Protein AF-A0A318CZV7-F1 (afdb_monomer)

Mean predicted aligned error: 9.36 Å

Foldseek 3Di:
DPPPDPVVQLVVLQVQLVVCVVVVVQVSSLVSLVVQCPPLVCVLVSLLSCCVGVPPVVVSLVSCPDPSNCVVPVPSSVVVVVVVVVVVVVVVVVVVVVVVVVVVVVVVVVVVVVVVVVVVVVVVVVVVVVVVVVVVVVVVVVVVVVVD

Solvent-accessible surface area (backbone atoms only — not comparable to full-atom values): 8038 Å² total; per-residue (Å²): 140,88,88,72,61,68,73,58,52,54,54,53,30,51,55,50,16,55,52,25,49,75,70,67,38,51,74,62,14,49,64,34,32,59,68,31,54,78,36,86,95,36,19,45,62,29,23,57,58,40,47,76,71,68,79,58,41,69,64,21,51,56,51,33,70,30,74,65,22,44,67,78,38,47,66,62,38,49,50,49,54,54,49,53,55,49,50,54,53,49,54,57,47,52,53,52,49,55,52,49,54,52,53,50,54,53,50,54,51,51,52,52,52,52,51,52,52,50,57,50,50,54,52,52,54,53,50,52,53,51,53,49,52,53,52,51,50,53,51,50,54,55,53,56,65,71,78,110

Sequence (148 aa):
MIFGCSTVFHNVEWEKAILHLRDGRVDKAVSNLKPLLKDPGYSCKAAFYLFAFDGAKDEYIRIMRSKACKYEMPGEAKLLEEFLSTEEKLLSTEEKLLQLKSEYNKQQSSVNNLREETQNLDKELSRLRFELQKTEEIRRETEEWRIQ

Structure (mmCIF, N/CA/C/O backbone):
data_AF-A0A318CZV7-F1
#
_entry.id   AF-A0A318CZV7-F1
#
loop_
_atom_site.group_PDB
_atom_site.id
_atom_site.type_symbol
_atom_site.label_atom_id
_atom_site.label_alt_id
_atom_site.label_comp_id
_atom_site.label_asym_id
_atom_site.label_entity_id
_atom_site.label_seq_id
_atom_site.pdbx_PDB_ins_code
_atom_site.Cartn_x
_atom_site.Cartn_y
_atom_site.Cartn_z
_atom_site.occupancy
_atom_site.B_iso_or_equiv
_atom_site.auth_seq_id
_atom_site.auth_comp_id
_atom_site.auth_asym_id
_atom_site.auth_atom_id
_atom_site.pdbx_PDB_model_num
ATOM 1 N N . MET A 1 1 ? 35.727 -7.836 -46.158 1.00 37.66 1 MET A N 1
ATOM 2 C CA . MET A 1 1 ? 35.190 -6.682 -45.406 1.00 37.66 1 MET A CA 1
ATOM 3 C C . MET A 1 1 ? 33.702 -6.565 -45.703 1.00 37.66 1 MET A C 1
ATOM 5 O O . MET A 1 1 ? 33.354 -6.150 -46.796 1.00 37.66 1 MET A O 1
ATOM 9 N N . ILE A 1 2 ? 32.832 -6.971 -44.774 1.00 39.16 2 ILE A N 1
ATOM 10 C CA . ILE A 1 2 ? 31.386 -6.695 -44.823 1.00 39.16 2 ILE A CA 1
ATOM 11 C C . ILE A 1 2 ? 31.049 -6.049 -43.476 1.00 39.16 2 ILE A C 1
ATOM 13 O O . ILE A 1 2 ? 30.672 -6.729 -42.534 1.00 39.16 2 ILE A O 1
ATOM 17 N N . PHE A 1 3 ? 31.296 -4.745 -43.356 1.00 37.38 3 PHE A N 1
ATOM 18 C CA . PHE A 1 3 ? 31.048 -3.969 -42.129 1.00 37.38 3 PHE A CA 1
ATOM 19 C C . PHE A 1 3 ? 29.887 -2.969 -42.289 1.00 37.38 3 PHE A C 1
ATOM 21 O O . PHE A 1 3 ? 29.758 -2.040 -41.504 1.00 37.38 3 PHE A O 1
ATOM 28 N N . GLY A 1 4 ? 29.031 -3.150 -43.303 1.00 41.69 4 GLY A N 1
ATOM 29 C CA . GLY A 1 4 ? 27.979 -2.182 -43.648 1.00 41.69 4 GLY A CA 1
ATOM 30 C C . GLY A 1 4 ? 26.533 -2.636 -43.435 1.00 41.69 4 GLY A C 1
ATOM 31 O O . GLY A 1 4 ? 25.632 -1.849 -43.687 1.00 41.69 4 GLY A O 1
ATOM 32 N N . CYS A 1 5 ? 26.277 -3.883 -43.022 1.00 48.84 5 CYS A N 1
ATOM 33 C CA . CYS A 1 5 ? 24.903 -4.405 -42.961 1.00 48.84 5 CYS A CA 1
ATOM 34 C C . CYS A 1 5 ? 24.241 -4.194 -41.590 1.00 48.84 5 CYS A C 1
ATOM 36 O O . CYS A 1 5 ? 23.102 -3.746 -41.530 1.00 48.84 5 CYS A O 1
ATOM 38 N N . SER A 1 6 ? 24.948 -4.448 -40.483 1.00 53.69 6 SER A N 1
ATOM 39 C CA . SER A 1 6 ? 24.326 -4.441 -39.150 1.00 53.69 6 SER A CA 1
ATOM 40 C C . SER A 1 6 ? 23.775 -3.077 -38.733 1.00 53.69 6 SER A C 1
ATOM 42 O O . SER A 1 6 ? 22.662 -3.010 -38.235 1.00 53.69 6 SER A O 1
ATOM 44 N N . THR A 1 7 ? 24.485 -1.974 -38.960 1.00 54.72 7 THR A N 1
ATOM 45 C CA . THR A 1 7 ? 24.025 -0.641 -38.519 1.00 54.72 7 THR A CA 1
ATOM 46 C C . THR A 1 7 ? 22.740 -0.183 -39.218 1.00 54.72 7 THR A C 1
ATOM 48 O O . THR A 1 7 ? 21.929 0.516 -38.615 1.00 54.72 7 THR A O 1
ATOM 51 N N . VAL A 1 8 ? 22.515 -0.617 -40.464 1.00 60.84 8 VAL A N 1
ATOM 52 C CA . VAL A 1 8 ? 21.297 -0.303 -41.228 1.00 60.84 8 VAL A CA 1
ATOM 53 C C . VAL A 1 8 ? 20.092 -1.080 -40.688 1.00 60.84 8 VAL A C 1
ATOM 55 O O . VAL A 1 8 ? 19.013 -0.508 -40.555 1.00 60.84 8 VAL A O 1
ATOM 58 N N . PHE A 1 9 ? 20.267 -2.355 -40.320 1.00 61.69 9 PHE A N 1
ATOM 59 C CA . PHE A 1 9 ? 19.180 -3.179 -39.774 1.00 61.69 9 PHE A CA 1
ATOM 60 C C . PHE A 1 9 ? 18.683 -2.687 -38.406 1.00 61.69 9 PHE A C 1
ATOM 62 O O . PHE A 1 9 ? 17.473 -2.575 -38.214 1.00 61.69 9 PHE A O 1
ATOM 69 N N . HIS A 1 10 ? 19.582 -2.317 -37.489 1.00 66.38 10 HIS A N 1
ATOM 70 C CA . HIS A 1 10 ? 19.191 -1.878 -36.141 1.00 66.38 10 HIS A CA 1
ATOM 71 C C . HIS A 1 10 ? 18.487 -0.504 -36.140 1.00 66.38 10 HIS A C 1
ATOM 73 O O . HIS A 1 10 ? 17.579 -0.278 -35.342 1.00 66.38 10 HIS A O 1
ATOM 79 N N . ASN A 1 11 ? 18.801 0.397 -37.085 1.00 74.38 11 ASN A N 1
ATOM 80 C CA . ASN A 1 11 ? 18.025 1.636 -37.247 1.00 74.38 11 ASN A CA 1
ATOM 81 C C . ASN A 1 11 ? 16.568 1.349 -37.672 1.00 74.38 11 ASN A C 1
ATOM 83 O O . ASN A 1 11 ? 15.629 1.956 -37.161 1.00 74.38 11 ASN A O 1
ATOM 87 N N . VAL A 1 12 ? 16.362 0.369 -38.558 1.00 83.00 12 VAL A N 1
ATOM 88 C CA . VAL A 1 12 ? 15.019 -0.042 -39.005 1.00 83.00 12 VAL A CA 1
ATOM 89 C C . VAL A 1 12 ? 14.217 -0.677 -37.864 1.00 83.00 12 VAL A C 1
ATOM 91 O O . VAL A 1 12 ? 13.009 -0.457 -37.762 1.00 83.00 12 VAL A O 1
ATOM 94 N N . GLU A 1 13 ? 14.858 -1.465 -36.999 1.00 86.25 13 GLU A N 1
ATOM 95 C CA . GLU A 1 13 ? 14.217 -2.041 -35.809 1.00 86.25 13 GLU A CA 1
ATOM 96 C C . GLU A 1 13 ? 13.775 -0.958 -34.821 1.00 86.25 13 GLU A C 1
ATOM 98 O O . GLU A 1 13 ? 12.640 -0.997 -34.339 1.00 86.25 13 GLU A O 1
ATOM 103 N N . TRP A 1 14 ? 14.622 0.049 -34.591 1.00 89.81 14 TRP A N 1
ATOM 104 C CA . TRP A 1 14 ? 14.292 1.196 -33.750 1.00 89.81 14 TRP A CA 1
ATOM 105 C C . TRP A 1 14 ? 13.096 1.984 -34.298 1.00 89.81 14 TRP A C 1
ATOM 107 O O . TRP A 1 14 ? 12.111 2.195 -33.590 1.00 89.81 14 TRP A O 1
ATOM 117 N N . GLU A 1 15 ? 13.127 2.370 -35.575 1.00 91.12 15 GLU A N 1
ATOM 118 C CA . GLU A 1 15 ? 12.034 3.115 -36.211 1.00 91.12 15 GLU A CA 1
ATOM 119 C C . GLU A 1 15 ? 10.705 2.345 -36.158 1.00 91.12 15 GLU A C 1
ATOM 121 O O . GLU A 1 15 ? 9.661 2.913 -35.817 1.00 91.12 15 GLU A O 1
ATOM 126 N N . LYS A 1 16 ? 10.737 1.030 -36.416 1.00 91.88 16 LYS A N 1
ATOM 127 C CA . LYS A 1 16 ? 9.555 0.162 -36.305 1.00 91.88 16 LYS A CA 1
ATOM 128 C C . LYS A 1 16 ? 9.052 0.044 -34.871 1.00 91.88 16 LYS A C 1
ATOM 130 O O . LYS A 1 16 ? 7.840 0.040 -34.659 1.00 91.88 16 LYS A O 1
ATOM 135 N N . ALA A 1 17 ? 9.946 -0.068 -33.890 1.00 90.81 17 ALA A N 1
ATOM 136 C CA . ALA A 1 17 ? 9.568 -0.112 -32.483 1.00 90.81 17 ALA A CA 1
ATOM 137 C C . ALA A 1 17 ? 8.827 1.162 -32.063 1.00 90.81 17 ALA A C 1
ATOM 139 O O . ALA A 1 17 ? 7.739 1.077 -31.496 1.00 90.81 17 ALA A O 1
ATOM 140 N N . ILE A 1 18 ? 9.364 2.336 -32.406 1.00 91.62 18 ILE A N 1
ATOM 141 C CA . ILE A 1 18 ? 8.735 3.621 -32.080 1.00 91.62 18 ILE A CA 1
ATOM 142 C C . ILE A 1 18 ? 7.378 3.773 -32.774 1.00 91.62 18 ILE A C 1
ATOM 144 O O . ILE A 1 18 ? 6.423 4.232 -32.147 1.00 91.62 18 ILE A O 1
ATOM 148 N N . LEU A 1 19 ? 7.255 3.352 -34.037 1.00 94.44 19 LEU A N 1
ATOM 149 C CA . LEU A 1 19 ? 5.968 3.328 -34.735 1.00 94.44 19 LEU A CA 1
ATOM 150 C C . LEU A 1 19 ? 4.948 2.450 -33.990 1.00 94.44 19 LEU A C 1
ATOM 152 O O . LEU A 1 19 ? 3.827 2.876 -33.735 1.00 94.44 19 LEU A O 1
ATOM 156 N N . HIS A 1 20 ? 5.341 1.239 -33.591 1.00 93.44 20 HIS A N 1
ATOM 157 C CA . HIS A 1 20 ? 4.456 0.341 -32.852 1.00 93.44 20 HIS A CA 1
ATOM 158 C C . HIS A 1 20 ? 4.060 0.887 -31.477 1.00 93.44 20 HIS A C 1
ATOM 160 O O . HIS A 1 20 ? 2.899 0.733 -31.109 1.00 93.44 20 HIS A O 1
ATOM 166 N N . LEU A 1 21 ? 4.963 1.565 -30.758 1.00 89.81 21 LEU A N 1
ATOM 167 C CA . LEU A 1 21 ? 4.621 2.253 -29.506 1.00 89.81 21 LEU A CA 1
ATOM 168 C C . LEU A 1 21 ? 3.581 3.354 -29.734 1.00 89.81 21 LEU A C 1
ATOM 170 O O . LEU A 1 21 ? 2.611 3.432 -28.983 1.00 89.81 21 LEU A O 1
ATOM 174 N N . ARG A 1 22 ? 3.741 4.168 -30.787 1.00 90.81 22 ARG A N 1
ATOM 175 C CA . ARG A 1 22 ? 2.766 5.215 -31.152 1.00 90.81 22 ARG A CA 1
ATOM 176 C C . ARG A 1 22 ? 1.391 4.640 -31.478 1.00 90.81 22 ARG A C 1
ATOM 178 O O . ARG A 1 22 ? 0.385 5.229 -31.103 1.00 90.81 22 ARG A O 1
ATOM 185 N N . ASP A 1 23 ? 1.359 3.478 -32.118 1.00 94.12 23 ASP A N 1
ATOM 186 C CA . ASP A 1 23 ? 0.122 2.771 -32.455 1.00 94.12 23 ASP A CA 1
ATOM 187 C C . ASP A 1 23 ? -0.462 1.966 -31.274 1.00 94.12 23 ASP A C 1
ATOM 189 O O . ASP A 1 23 ? -1.423 1.219 -31.460 1.00 94.12 23 ASP A O 1
ATOM 193 N N . GLY A 1 24 ? 0.142 2.027 -30.080 1.00 89.12 24 GLY 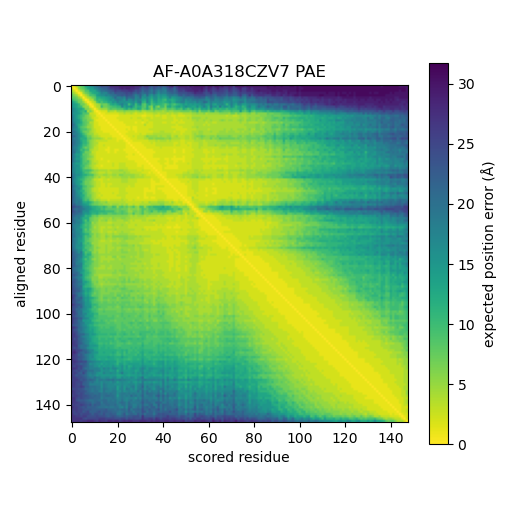A N 1
ATOM 194 C CA . GLY A 1 24 ? -0.278 1.249 -28.907 1.00 89.12 24 GLY A CA 1
ATOM 195 C C . GLY A 1 24 ? -0.019 -0.261 -29.013 1.00 89.12 24 GLY A C 1
ATOM 196 O O . GLY A 1 24 ? -0.512 -1.041 -28.202 1.00 89.12 24 GLY A O 1
ATOM 197 N N . ARG A 1 25 ? 0.762 -0.709 -30.002 1.00 93.00 25 ARG A N 1
ATOM 198 C CA . ARG A 1 25 ? 1.088 -2.123 -30.255 1.00 93.00 25 ARG A CA 1
ATOM 199 C C . ARG A 1 25 ? 2.322 -2.548 -29.456 1.00 93.00 25 ARG A C 1
ATOM 201 O O . ARG A 1 25 ? 3.371 -2.840 -30.034 1.00 93.00 25 ARG A O 1
ATOM 208 N N . VAL A 1 26 ? 2.181 -2.578 -28.130 1.00 91.00 26 VAL A N 1
ATOM 209 C CA . VAL A 1 26 ? 3.285 -2.776 -27.171 1.00 91.00 26 VAL A CA 1
ATOM 210 C C . VAL A 1 26 ? 4.059 -4.073 -27.423 1.00 91.00 26 VAL A C 1
ATOM 212 O O . VAL A 1 26 ? 5.275 -4.015 -27.569 1.00 91.00 26 VAL A O 1
ATOM 215 N N . ASP A 1 27 ? 3.391 -5.215 -27.604 1.00 91.69 27 ASP A N 1
ATOM 216 C CA . ASP A 1 27 ? 4.076 -6.506 -27.817 1.00 91.69 27 ASP A CA 1
ATOM 217 C C . ASP A 1 27 ? 5.000 -6.496 -29.046 1.00 91.69 27 ASP A C 1
ATOM 219 O O . ASP A 1 27 ? 6.117 -7.020 -29.029 1.00 91.69 27 ASP A O 1
ATOM 223 N N . LYS A 1 28 ? 4.554 -5.847 -30.131 1.00 92.19 28 LYS A N 1
ATOM 224 C CA . LYS A 1 28 ? 5.342 -5.717 -31.366 1.00 92.19 28 LYS A CA 1
ATOM 225 C C . LYS A 1 28 ? 6.501 -4.744 -31.193 1.00 92.19 28 LYS A C 1
ATOM 227 O O . LYS A 1 28 ? 7.571 -4.973 -31.750 1.00 92.19 28 LYS A O 1
ATOM 232 N N . ALA A 1 29 ? 6.301 -3.673 -30.428 1.00 92.62 29 ALA A N 1
ATOM 233 C CA . ALA A 1 29 ? 7.382 -2.764 -30.077 1.00 92.62 29 ALA A CA 1
ATOM 234 C C . ALA A 1 29 ? 8.451 -3.475 -29.240 1.00 92.62 29 ALA A C 1
ATOM 236 O O . ALA A 1 29 ? 9.625 -3.420 -29.589 1.00 92.62 29 ALA A O 1
ATOM 237 N N . VAL A 1 30 ? 8.044 -4.210 -28.204 1.00 92.38 30 VAL A N 1
ATOM 238 C CA . VAL A 1 30 ? 8.937 -5.003 -27.351 1.00 92.38 30 VAL A CA 1
ATOM 239 C C . VAL A 1 30 ? 9.752 -5.998 -28.179 1.00 92.38 30 VAL A C 1
ATOM 241 O O . VAL A 1 30 ? 10.973 -6.057 -28.038 1.00 92.38 30 VAL A O 1
ATOM 244 N N . SER A 1 31 ? 9.112 -6.728 -29.100 1.00 92.31 31 SER A N 1
ATOM 245 C CA . SER A 1 31 ? 9.810 -7.669 -29.986 1.00 92.31 31 SER A CA 1
ATOM 246 C C . SER A 1 31 ? 10.887 -7.002 -30.849 1.00 92.31 31 SER A C 1
ATOM 248 O O . SER A 1 31 ? 11.904 -7.634 -31.122 1.00 92.31 31 SER A O 1
ATOM 250 N N . ASN A 1 32 ? 10.680 -5.752 -31.272 1.00 92.75 32 ASN A N 1
ATOM 251 C CA . ASN A 1 32 ? 11.646 -5.001 -32.081 1.00 92.75 32 ASN A CA 1
ATOM 252 C C . ASN A 1 32 ? 12.717 -4.297 -31.231 1.00 92.75 32 ASN A C 1
ATOM 254 O O . ASN A 1 32 ? 13.809 -4.040 -31.723 1.00 92.75 32 ASN A O 1
ATOM 258 N N . LEU A 1 33 ? 12.433 -3.990 -29.962 1.00 92.12 33 LEU A N 1
ATOM 259 C CA . LEU A 1 33 ? 13.401 -3.384 -29.041 1.00 92.12 33 LEU A CA 1
ATOM 260 C C . LEU A 1 33 ? 14.382 -4.412 -28.463 1.00 92.12 33 LEU A C 1
ATOM 262 O O . LEU A 1 33 ? 15.533 -4.076 -28.203 1.00 92.12 33 LEU A O 1
ATOM 266 N N . LYS A 1 34 ? 13.957 -5.666 -28.261 1.00 91.44 34 LYS A N 1
ATOM 267 C CA . LYS A 1 34 ? 14.794 -6.726 -27.666 1.00 91.44 34 LYS A CA 1
ATOM 268 C C . LYS A 1 34 ? 16.141 -6.941 -28.377 1.00 91.44 34 LYS A C 1
ATOM 270 O O . LYS A 1 34 ? 17.157 -6.994 -27.681 1.00 91.44 34 LYS A O 1
ATOM 275 N N . PRO A 1 35 ? 16.210 -7.047 -29.719 1.00 91.06 35 PRO A N 1
ATOM 276 C CA . PRO A 1 35 ? 17.483 -7.210 -30.424 1.00 91.06 35 PRO A CA 1
ATOM 277 C C . PRO A 1 35 ? 18.455 -6.044 -30.194 1.00 91.06 35 PRO A C 1
ATOM 279 O O . PRO A 1 35 ? 19.660 -6.265 -30.055 1.00 91.06 35 PRO A O 1
ATOM 282 N N . LEU A 1 36 ? 17.926 -4.823 -30.050 1.00 91.69 36 LEU A N 1
ATOM 283 C CA . LEU A 1 36 ? 18.701 -3.590 -29.879 1.00 91.69 36 LEU A CA 1
ATOM 284 C C . LEU A 1 36 ? 19.472 -3.515 -28.557 1.00 91.69 36 LEU A C 1
ATOM 286 O O . LEU A 1 36 ? 20.398 -2.718 -28.442 1.00 91.69 36 LEU A O 1
ATOM 290 N N . LEU A 1 37 ? 19.165 -4.369 -27.576 1.00 90.12 37 LEU A N 1
ATOM 291 C CA . LEU A 1 37 ? 19.941 -4.468 -26.332 1.00 90.12 37 LEU A CA 1
ATOM 292 C C . LEU A 1 37 ? 21.398 -4.886 -26.565 1.00 90.12 37 LEU A C 1
ATOM 294 O O . LEU A 1 37 ? 22.260 -4.594 -25.740 1.00 90.12 37 LEU A O 1
ATOM 298 N N . LYS A 1 38 ? 21.674 -5.585 -27.673 1.00 88.31 38 LYS A N 1
ATOM 299 C CA . LYS A 1 38 ? 23.024 -6.032 -28.043 1.00 88.31 38 LYS A CA 1
ATOM 300 C C . LYS A 1 38 ? 23.781 -5.010 -28.891 1.00 88.31 38 LYS A C 1
ATOM 302 O O . LYS A 1 38 ? 24.979 -5.189 -29.103 1.00 88.31 38 LYS A O 1
ATOM 307 N N . ASP A 1 39 ? 23.106 -3.970 -29.377 1.00 87.38 39 ASP A N 1
ATOM 308 C CA . ASP A 1 39 ? 23.723 -2.907 -30.164 1.00 87.38 39 ASP A CA 1
ATOM 309 C C . ASP A 1 39 ? 24.223 -1.797 -29.224 1.00 87.38 39 ASP A C 1
ATOM 311 O O . ASP A 1 39 ? 23.411 -1.188 -28.526 1.00 87.38 39 ASP A O 1
ATOM 315 N N . PRO A 1 40 ? 25.531 -1.484 -29.193 1.00 84.69 40 PRO A N 1
ATOM 316 C CA . PRO A 1 40 ? 26.064 -0.446 -28.315 1.00 84.69 40 PRO A CA 1
ATOM 317 C C . PRO A 1 40 ? 25.364 0.911 -28.461 1.00 84.69 40 PRO A C 1
ATOM 319 O O . PRO A 1 40 ? 25.105 1.549 -27.448 1.00 84.69 40 PRO A O 1
ATOM 322 N N . GLY A 1 41 ? 24.992 1.320 -29.680 1.00 86.19 41 GLY A N 1
ATOM 323 C CA . GLY A 1 41 ? 24.385 2.628 -29.954 1.00 86.19 41 GLY A CA 1
ATOM 324 C C . GLY A 1 41 ? 22.890 2.727 -29.632 1.00 86.19 41 GLY A C 1
ATOM 325 O O . GLY A 1 41 ? 22.344 3.833 -29.583 1.00 86.19 41 GLY A O 1
ATOM 326 N N . TYR A 1 42 ? 22.222 1.591 -29.407 1.00 89.56 42 TYR A N 1
ATOM 327 C CA . TYR A 1 42 ? 20.795 1.538 -29.068 1.00 89.56 42 TYR A CA 1
ATOM 328 C C . TYR A 1 42 ? 20.501 0.875 -27.721 1.00 89.56 42 TYR A C 1
ATOM 330 O O . TYR A 1 42 ? 19.393 1.039 -27.214 1.00 89.56 42 TYR A O 1
ATOM 338 N N . SER A 1 43 ? 21.469 0.189 -27.113 1.00 91.06 43 SER A N 1
ATOM 339 C CA . SER A 1 43 ? 21.289 -0.616 -25.899 1.00 91.06 43 SER A CA 1
ATOM 340 C C . SER A 1 43 ? 20.646 0.154 -24.745 1.00 91.06 43 SER A C 1
ATOM 342 O O . SER A 1 43 ? 19.670 -0.316 -24.163 1.00 91.06 43 SER A O 1
ATOM 344 N N . CYS A 1 44 ? 21.127 1.365 -24.458 1.00 92.25 44 CYS A N 1
ATOM 345 C CA . CYS A 1 44 ? 20.593 2.213 -23.393 1.00 92.25 44 CYS A CA 1
ATOM 346 C C . CYS A 1 44 ? 19.161 2.667 -23.687 1.00 92.25 44 CYS A C 1
ATOM 348 O O . CYS A 1 44 ? 18.272 2.545 -22.846 1.00 92.25 44 CYS A O 1
ATOM 350 N N . LYS A 1 45 ? 18.901 3.110 -24.921 1.00 91.19 45 LYS A N 1
ATOM 351 C CA . LYS A 1 45 ? 17.562 3.535 -25.342 1.00 91.19 45 LYS A CA 1
ATOM 352 C C . LYS A 1 45 ? 16.581 2.369 -25.279 1.00 91.19 45 LYS A C 1
ATOM 354 O O . LYS A 1 45 ? 15.514 2.493 -24.688 1.00 91.19 45 LYS A O 1
ATOM 359 N N . ALA A 1 46 ? 16.953 1.225 -25.845 1.00 91.94 46 ALA A N 1
ATOM 360 C CA . ALA A 1 46 ? 16.139 0.020 -25.836 1.00 91.94 46 ALA A CA 1
ATOM 361 C C . ALA A 1 46 ? 15.846 -0.452 -24.407 1.00 91.94 46 ALA A C 1
ATOM 363 O O . ALA A 1 46 ? 14.690 -0.729 -24.101 1.00 91.94 46 ALA A O 1
ATOM 364 N N . ALA A 1 47 ? 16.847 -0.466 -23.521 1.00 92.62 47 ALA A N 1
ATOM 365 C CA . ALA A 1 47 ? 16.667 -0.825 -22.117 1.00 92.62 47 ALA A CA 1
ATOM 366 C C . ALA A 1 47 ? 15.697 0.121 -21.396 1.00 92.62 47 ALA A C 1
ATOM 368 O O . ALA A 1 47 ? 14.824 -0.352 -20.674 1.00 92.62 47 ALA A O 1
ATOM 369 N N . PHE A 1 48 ? 15.785 1.434 -21.624 1.00 89.50 48 PHE A N 1
ATOM 370 C CA . PHE A 1 48 ? 14.849 2.394 -21.034 1.00 89.50 48 PHE A CA 1
ATOM 371 C C . PHE A 1 48 ? 13.393 2.132 -21.451 1.00 89.50 48 PHE A C 1
ATOM 373 O O . PHE A 1 48 ? 12.508 2.082 -20.600 1.00 89.50 48 PHE A O 1
ATOM 380 N N . TYR A 1 49 ? 13.130 1.923 -22.745 1.00 89.00 49 TYR A N 1
ATOM 381 C CA . TYR A 1 49 ? 11.767 1.630 -23.203 1.00 89.00 49 TYR A CA 1
ATOM 382 C C . TYR A 1 49 ? 11.295 0.251 -22.737 1.00 89.00 49 TYR A C 1
ATOM 384 O O . TYR A 1 49 ? 10.160 0.109 -22.299 1.00 89.00 49 TYR A O 1
ATOM 392 N N . LEU A 1 50 ? 12.152 -0.768 -22.780 1.00 91.12 50 LEU A N 1
ATOM 393 C CA . LEU A 1 50 ? 11.786 -2.112 -22.340 1.00 91.12 50 LEU A CA 1
ATOM 394 C C . LEU A 1 50 ? 11.523 -2.195 -20.829 1.00 91.12 50 LEU A C 1
ATOM 396 O O . LEU A 1 50 ? 10.619 -2.926 -20.422 1.00 91.12 50 LEU A O 1
ATOM 400 N N . PHE A 1 51 ? 12.224 -1.393 -20.017 1.00 88.69 51 PHE A N 1
ATOM 401 C CA . PHE A 1 51 ? 11.936 -1.215 -18.589 1.00 88.69 51 PHE A CA 1
ATOM 402 C C . PHE A 1 51 ? 10.475 -0.837 -18.334 1.00 88.69 51 PHE A C 1
ATOM 404 O O . PHE A 1 51 ? 9.880 -1.331 -17.379 1.00 88.69 51 PHE A O 1
ATOM 411 N N . ALA A 1 52 ? 9.876 -0.033 -19.212 1.00 82.75 52 ALA A N 1
ATOM 412 C CA . ALA A 1 52 ? 8.491 0.390 -19.069 1.00 82.75 52 ALA A CA 1
ATOM 413 C C . ALA A 1 52 ? 7.456 -0.678 -19.479 1.00 82.75 52 ALA A C 1
ATOM 415 O O . ALA A 1 52 ? 6.294 -0.539 -19.101 1.00 82.75 52 ALA A O 1
ATOM 416 N N . PHE A 1 53 ? 7.828 -1.715 -20.248 1.00 84.25 53 PHE A N 1
ATOM 417 C CA . PHE A 1 53 ? 6.838 -2.526 -20.980 1.00 84.25 53 PHE A CA 1
ATOM 418 C C . PHE A 1 53 ? 6.972 -4.054 -20.890 1.00 84.25 53 PHE A C 1
ATOM 420 O O . PHE A 1 53 ? 5.954 -4.727 -21.013 1.00 84.25 53 PHE A O 1
ATOM 427 N N . ASP A 1 54 ? 8.164 -4.632 -20.704 1.00 77.19 54 ASP A N 1
ATOM 428 C CA . ASP A 1 54 ? 8.369 -6.090 -20.889 1.00 77.19 54 ASP A CA 1
ATOM 429 C C . ASP A 1 54 ? 8.563 -6.884 -19.583 1.00 77.19 54 ASP A C 1
ATOM 431 O O . ASP A 1 54 ? 8.894 -8.064 -19.600 1.00 77.19 54 ASP A O 1
ATOM 435 N N . GLY A 1 55 ? 8.372 -6.266 -18.415 1.00 70.19 55 GLY A N 1
ATOM 436 C CA . GLY A 1 55 ? 8.380 -6.965 -17.119 1.00 70.19 55 GLY A CA 1
ATOM 437 C C . GLY A 1 55 ? 9.739 -7.528 -16.662 1.00 70.19 55 GLY A C 1
ATOM 438 O O . GLY A 1 55 ? 9.916 -7.771 -15.471 1.00 70.19 55 GLY A O 1
ATOM 439 N N . ALA A 1 56 ? 10.738 -7.652 -17.543 1.00 80.56 56 ALA A N 1
ATOM 440 C CA . ALA A 1 56 ? 12.124 -8.026 -17.233 1.00 80.56 56 ALA A CA 1
ATOM 441 C C . ALA A 1 56 ? 12.924 -6.854 -16.622 1.00 80.56 56 ALA A C 1
ATOM 443 O O . ALA A 1 56 ? 14.037 -6.520 -17.033 1.00 80.56 56 ALA A O 1
ATOM 444 N N . LYS A 1 57 ? 12.324 -6.215 -15.614 1.00 84.06 57 LYS A N 1
ATOM 445 C CA . LYS A 1 57 ? 12.766 -4.978 -14.964 1.00 84.06 57 LYS A CA 1
ATOM 446 C C . LYS A 1 57 ? 14.246 -5.003 -14.558 1.00 84.06 57 LYS A C 1
ATOM 448 O O . LYS A 1 57 ? 14.982 -4.061 -14.854 1.00 84.06 57 LYS A O 1
ATOM 453 N N . ASP A 1 58 ? 14.691 -6.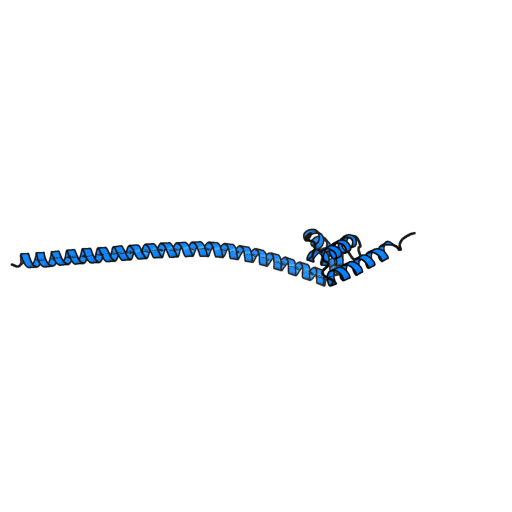090 -13.929 1.00 88.38 58 ASP A N 1
ATOM 454 C CA . ASP A 1 58 ? 16.047 -6.215 -13.382 1.00 88.38 58 ASP A CA 1
ATOM 455 C C . ASP A 1 58 ? 17.131 -6.190 -14.464 1.00 88.38 58 ASP A C 1
ATOM 457 O O . ASP A 1 58 ? 18.192 -5.583 -14.283 1.00 88.38 58 ASP A O 1
ATOM 46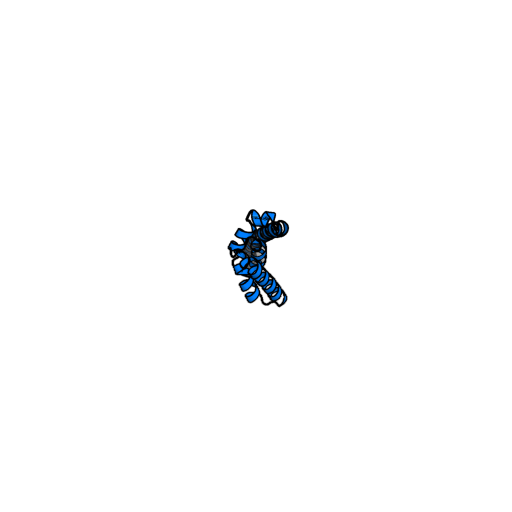1 N N . GLU A 1 59 ? 16.864 -6.813 -15.614 1.00 89.25 59 GLU A N 1
ATOM 462 C CA . GLU A 1 59 ? 17.800 -6.832 -16.735 1.00 89.25 59 GLU A CA 1
ATOM 463 C C . GLU A 1 59 ? 18.016 -5.418 -17.286 1.00 89.25 59 GLU A C 1
ATOM 465 O O . GLU A 1 59 ? 19.159 -4.995 -17.493 1.00 89.25 59 GLU A O 1
ATOM 470 N N . TYR A 1 60 ? 16.934 -4.660 -17.457 1.00 90.25 60 TYR A N 1
ATOM 471 C CA . TYR A 1 60 ? 16.977 -3.314 -18.022 1.00 90.25 60 TYR A CA 1
ATOM 472 C C . TYR A 1 60 ? 17.560 -2.286 -17.062 1.00 90.25 60 TYR A C 1
ATOM 474 O O . TYR A 1 60 ? 18.375 -1.462 -17.480 1.00 90.25 60 TYR A O 1
ATOM 482 N N . ILE A 1 61 ? 17.239 -2.384 -15.767 1.00 91.12 61 ILE A N 1
ATOM 483 C CA . ILE A 1 61 ? 17.884 -1.570 -14.730 1.00 91.12 61 ILE A CA 1
ATOM 484 C C . ILE A 1 61 ? 19.392 -1.794 -14.753 1.00 91.12 61 ILE A C 1
ATOM 486 O O . ILE A 1 61 ? 20.162 -0.834 -14.715 1.00 91.12 61 ILE A O 1
ATOM 490 N N . ARG A 1 62 ? 19.835 -3.055 -14.834 1.00 92.88 62 ARG A N 1
ATOM 491 C CA . ARG A 1 62 ? 21.263 -3.387 -14.868 1.00 92.88 62 ARG A CA 1
ATOM 492 C C . ARG A 1 62 ? 21.966 -2.732 -16.059 1.00 92.88 62 ARG A C 1
ATOM 494 O O . ARG A 1 62 ? 23.053 -2.185 -15.881 1.00 92.88 62 ARG A O 1
ATOM 501 N N . ILE A 1 63 ? 21.355 -2.762 -17.245 1.00 92.06 63 ILE A N 1
ATOM 502 C CA . ILE A 1 63 ? 21.904 -2.125 -18.454 1.00 92.06 63 ILE A CA 1
ATOM 503 C C . ILE A 1 63 ? 21.936 -0.600 -18.291 1.00 92.06 63 ILE A C 1
ATOM 505 O O . ILE A 1 63 ? 22.991 0.010 -18.472 1.00 92.06 63 ILE A O 1
ATOM 509 N N . MET A 1 64 ? 20.830 0.011 -17.860 1.00 91.62 64 MET A N 1
ATOM 510 C CA . MET A 1 64 ? 20.727 1.461 -17.652 1.00 91.62 64 MET A CA 1
ATOM 511 C C . MET A 1 64 ? 21.685 1.994 -16.580 1.00 91.62 64 MET A C 1
ATOM 513 O O . MET A 1 64 ? 22.180 3.115 -16.686 1.00 91.62 64 MET A O 1
ATOM 517 N N . ARG A 1 65 ? 22.010 1.187 -15.565 1.00 92.75 65 ARG A N 1
ATOM 518 C CA . ARG A 1 65 ? 22.994 1.534 -14.527 1.00 92.75 65 ARG A CA 1
ATOM 519 C C . ARG A 1 65 ? 24.448 1.394 -14.976 1.00 92.75 65 ARG A C 1
ATOM 521 O O . ARG A 1 65 ? 25.344 1.803 -14.228 1.00 92.75 65 ARG A O 1
ATOM 528 N N . SER A 1 66 ? 24.701 0.837 -16.161 1.00 93.12 66 SER A N 1
ATOM 529 C CA . SER A 1 66 ? 26.049 0.736 -16.715 1.00 93.12 66 SER A CA 1
ATOM 530 C C . SER A 1 66 ? 26.682 2.119 -16.904 1.00 93.12 66 SER A C 1
ATOM 532 O O . SER A 1 66 ? 26.007 3.136 -17.078 1.00 93.12 66 SER A O 1
ATOM 534 N N . LYS A 1 67 ? 28.018 2.169 -16.885 1.00 92.19 67 LYS A N 1
ATOM 535 C CA . LYS A 1 67 ? 28.757 3.426 -17.071 1.00 92.19 67 LYS A CA 1
ATOM 536 C C . LYS A 1 67 ? 28.487 4.061 -18.443 1.00 92.19 67 LYS A C 1
ATOM 538 O O . LYS A 1 67 ? 28.446 5.283 -18.524 1.00 92.19 67 LYS A O 1
ATOM 543 N N . ALA A 1 68 ? 28.285 3.243 -19.480 1.00 90.38 68 ALA A N 1
ATOM 544 C CA . ALA A 1 68 ? 27.959 3.709 -20.827 1.00 90.38 68 ALA A CA 1
ATOM 545 C C . ALA A 1 68 ? 26.618 4.456 -20.841 1.00 90.38 68 ALA A C 1
ATOM 547 O O . ALA A 1 68 ? 26.574 5.623 -21.217 1.00 90.38 68 ALA A O 1
ATOM 548 N N . CYS A 1 69 ? 25.558 3.853 -20.296 1.00 92.06 69 CYS A N 1
ATOM 549 C CA . CYS A 1 69 ? 24.236 4.482 -20.281 1.00 92.06 69 CYS A CA 1
ATOM 550 C C . CYS A 1 69 ? 24.154 5.712 -19.377 1.00 92.06 69 CYS A C 1
ATOM 552 O O . CYS A 1 69 ? 23.487 6.680 -19.729 1.00 92.06 69 CYS A O 1
ATOM 554 N N . LYS A 1 70 ? 24.895 5.743 -18.263 1.00 92.88 70 LYS A N 1
ATOM 555 C CA . LYS A 1 70 ? 25.013 6.956 -17.434 1.00 92.88 70 LYS A CA 1
ATOM 556 C C . LYS A 1 70 ? 25.671 8.126 -18.167 1.00 92.88 70 LYS A C 1
ATOM 558 O O . LYS A 1 70 ? 25.412 9.272 -17.814 1.00 92.88 70 LYS A O 1
ATOM 563 N N . TYR A 1 71 ? 26.540 7.845 -19.136 1.00 93.31 71 TYR A N 1
ATOM 564 C CA . TYR A 1 71 ? 27.195 8.869 -19.945 1.00 93.31 71 TYR A CA 1
ATOM 565 C C . TYR A 1 71 ? 26.331 9.296 -21.138 1.00 93.31 71 TYR A C 1
ATOM 567 O O . TYR A 1 71 ? 26.189 10.488 -21.387 1.00 93.31 71 TYR A O 1
ATOM 575 N N . GLU A 1 72 ? 25.733 8.339 -21.849 1.00 91.31 72 GLU A N 1
ATOM 576 C CA . GLU A 1 72 ? 24.934 8.601 -23.053 1.00 91.31 72 GLU A CA 1
ATOM 577 C C . GLU A 1 72 ? 23.532 9.150 -22.751 1.00 91.31 72 GLU A C 1
ATOM 579 O O . GLU A 1 72 ? 23.015 9.964 -23.514 1.00 91.31 72 GLU A O 1
ATOM 584 N N . MET A 1 73 ? 22.918 8.714 -21.646 1.00 91.06 73 MET A N 1
ATOM 585 C CA . MET A 1 73 ? 21.538 9.033 -21.252 1.00 91.06 73 MET A CA 1
ATOM 586 C C . MET A 1 73 ? 21.458 9.427 -19.763 1.00 91.06 73 MET A C 1
ATOM 588 O O . MET A 1 73 ? 20.815 8.749 -18.954 1.00 91.06 73 MET A O 1
ATOM 592 N N . PRO A 1 74 ? 22.143 10.511 -19.348 1.00 92.38 74 PRO A N 1
ATOM 593 C CA . PRO A 1 74 ? 22.249 10.884 -17.938 1.00 92.38 74 PRO A CA 1
ATOM 594 C C . PRO A 1 74 ? 20.902 11.277 -17.316 1.00 92.38 74 PRO A C 1
ATOM 59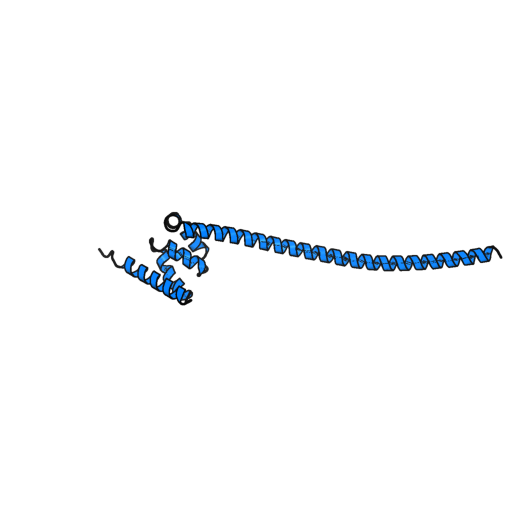6 O O . PRO A 1 74 ? 20.687 11.041 -16.127 1.00 92.38 74 PRO A O 1
ATOM 599 N N . GLY A 1 75 ? 19.992 11.864 -18.102 1.00 92.62 75 GLY A N 1
ATOM 600 C CA . GLY A 1 75 ? 18.659 12.252 -17.637 1.00 92.62 75 GLY A CA 1
ATOM 601 C C . GLY A 1 75 ? 17.802 11.033 -17.312 1.00 92.62 75 GLY A C 1
ATOM 602 O O . GLY A 1 75 ? 17.257 10.929 -16.217 1.00 92.62 75 GLY A O 1
ATOM 603 N N . GLU A 1 76 ? 17.748 10.073 -18.227 1.00 90.50 76 GLU A N 1
ATOM 604 C CA . GLU A 1 76 ? 16.990 8.833 -18.086 1.00 90.50 76 GLU A CA 1
ATOM 605 C C . GLU A 1 76 ? 17.567 7.938 -16.988 1.00 90.50 76 GLU A C 1
ATOM 607 O O . GLU A 1 76 ? 16.813 7.357 -16.211 1.00 90.50 76 GLU A O 1
ATOM 612 N N . ALA A 1 77 ? 18.896 7.877 -16.858 1.00 89.12 77 ALA A N 1
ATOM 613 C CA . ALA A 1 77 ? 19.539 7.178 -15.750 1.00 89.12 77 ALA A CA 1
ATOM 614 C C . ALA A 1 77 ? 19.180 7.808 -14.393 1.00 89.12 77 ALA A C 1
ATOM 616 O O . ALA A 1 77 ? 18.923 7.085 -13.433 1.00 89.12 77 ALA A O 1
ATOM 617 N N . LYS A 1 78 ? 19.121 9.145 -14.301 1.00 92.50 78 LYS A N 1
ATOM 618 C CA . LYS A 1 78 ? 18.695 9.836 -13.076 1.00 92.50 78 LYS A CA 1
ATOM 619 C C . LYS A 1 78 ? 17.219 9.576 -12.761 1.00 92.50 78 LYS A C 1
ATOM 621 O O . LYS A 1 78 ? 16.900 9.248 -11.622 1.00 92.50 78 LYS A O 1
ATOM 626 N N . LEU A 1 79 ? 16.346 9.672 -13.765 1.00 91.69 79 LEU A N 1
ATOM 627 C CA . LEU A 1 79 ? 14.916 9.382 -13.623 1.00 91.69 79 LEU A CA 1
ATOM 628 C C . LEU A 1 79 ? 14.671 7.948 -13.150 1.00 91.69 79 LEU A C 1
ATOM 630 O O . LEU A 1 79 ? 13.804 7.724 -12.312 1.00 91.69 79 LEU A O 1
ATOM 634 N N . LEU A 1 80 ? 15.454 6.986 -13.644 1.00 90.75 80 LEU A N 1
ATOM 635 C CA . LEU A 1 80 ? 15.379 5.602 -13.191 1.00 90.75 80 LEU A CA 1
ATOM 636 C C . LEU A 1 80 ? 15.667 5.478 -11.689 1.00 90.75 80 LEU A C 1
ATOM 638 O O . LEU A 1 80 ? 14.918 4.819 -10.977 1.00 90.75 80 LEU A O 1
ATOM 642 N N . GLU A 1 81 ? 16.727 6.115 -11.188 1.00 92.00 81 GLU A N 1
ATOM 643 C CA . GLU A 1 81 ? 17.050 6.069 -9.755 1.00 92.00 81 GLU A CA 1
ATOM 644 C C . GLU A 1 81 ? 15.982 6.763 -8.896 1.00 92.00 81 GLU A C 1
ATOM 646 O O . GLU A 1 81 ? 15.616 6.260 -7.833 1.00 92.00 81 GLU A O 1
ATOM 651 N N . GLU A 1 82 ? 15.442 7.892 -9.363 1.00 94.06 82 GLU A N 1
ATOM 652 C CA . GLU A 1 82 ? 14.336 8.586 -8.692 1.00 94.06 82 GLU A CA 1
ATOM 653 C C . GLU A 1 82 ? 13.072 7.715 -8.641 1.00 94.06 82 GLU A C 1
ATOM 655 O O . GLU A 1 82 ? 12.422 7.626 -7.593 1.00 94.06 82 GLU A O 1
ATOM 660 N N . PHE A 1 83 ? 12.755 7.027 -9.741 1.00 91.19 83 PHE A N 1
ATOM 661 C CA . PHE A 1 83 ? 11.645 6.082 -9.815 1.00 91.19 83 PHE A CA 1
ATOM 662 C C . PHE A 1 83 ? 11.824 4.936 -8.813 1.00 91.19 83 PHE A C 1
ATOM 664 O O . PHE A 1 83 ? 10.929 4.693 -8.006 1.00 91.19 83 PHE A O 1
ATOM 671 N N . LEU A 1 84 ? 12.993 4.286 -8.799 1.00 91.75 84 LEU A N 1
ATOM 672 C CA . LEU A 1 84 ? 13.273 3.164 -7.895 1.00 91.75 84 LEU A CA 1
ATOM 673 C C . LEU A 1 84 ? 13.236 3.585 -6.420 1.00 91.75 84 LEU A C 1
ATOM 675 O O . LEU A 1 84 ? 12.676 2.873 -5.592 1.00 91.75 84 LEU A O 1
ATOM 679 N N . SER A 1 85 ? 13.763 4.768 -6.088 1.00 95.56 85 SER A N 1
ATOM 680 C CA . SER A 1 85 ? 13.669 5.305 -4.724 1.00 95.56 85 SER A CA 1
ATOM 681 C C . SER A 1 85 ? 12.222 5.597 -4.316 1.00 95.56 85 SER A C 1
ATOM 683 O O . SER A 1 85 ? 11.847 5.424 -3.156 1.00 95.56 85 SER A O 1
ATOM 685 N N . THR A 1 86 ? 11.400 6.064 -5.255 1.00 95.94 86 THR A N 1
ATOM 686 C CA . THR A 1 86 ? 9.985 6.351 -4.999 1.00 95.94 86 THR A CA 1
ATOM 687 C C . THR A 1 86 ? 9.198 5.065 -4.785 1.00 95.94 86 THR A C 1
ATOM 689 O O . THR A 1 86 ? 8.405 4.986 -3.852 1.00 95.94 86 THR A O 1
ATOM 692 N N . GLU A 1 87 ? 9.455 4.046 -5.599 1.00 92.62 87 GLU A N 1
ATOM 693 C CA . GLU A 1 87 ? 8.855 2.721 -5.465 1.00 92.62 87 GLU A CA 1
ATOM 694 C C . GLU A 1 87 ? 9.185 2.080 -4.109 1.00 92.62 87 GLU A C 1
ATOM 696 O O . GLU A 1 87 ? 8.285 1.607 -3.420 1.00 92.62 87 GLU A O 1
ATOM 701 N N . GLU A 1 88 ? 10.441 2.154 -3.660 1.00 94.75 88 GLU A N 1
ATOM 702 C CA . GLU A 1 88 ? 10.847 1.665 -2.335 1.00 94.75 88 GLU A CA 1
ATOM 703 C C . GLU A 1 88 ? 10.108 2.392 -1.197 1.00 94.75 88 GLU A C 1
ATOM 705 O O . GLU A 1 88 ? 9.615 1.770 -0.251 1.00 94.75 88 GLU A O 1
ATOM 710 N N . LYS A 1 89 ? 9.966 3.721 -1.300 1.00 97.56 89 LYS A N 1
ATOM 711 C CA . LYS A 1 89 ? 9.204 4.514 -0.322 1.00 97.56 89 LYS A CA 1
ATOM 712 C C . LYS A 1 89 ? 7.724 4.145 -0.309 1.00 97.56 89 LYS A C 1
ATOM 714 O O . LYS A 1 89 ? 7.124 4.128 0.768 1.00 97.56 89 LYS A O 1
ATOM 719 N N . LEU A 1 90 ? 7.136 3.878 -1.475 1.00 97.56 90 LEU A N 1
ATOM 720 C CA . LEU A 1 90 ? 5.741 3.456 -1.587 1.00 97.56 90 LEU A CA 1
ATOM 721 C C . LEU A 1 90 ? 5.531 2.109 -0.899 1.00 97.56 90 LEU A C 1
ATOM 723 O O . LEU A 1 90 ? 4.678 2.032 -0.019 1.00 97.56 90 LEU A O 1
ATOM 727 N N . LEU A 1 91 ? 6.373 1.113 -1.186 1.00 96.19 91 LEU A N 1
ATOM 728 C CA . LEU A 1 91 ? 6.315 -0.201 -0.536 1.00 96.19 91 LEU A CA 1
ATOM 729 C C . LEU A 1 91 ? 6.419 -0.084 0.993 1.00 96.19 91 LEU A C 1
ATOM 731 O O . LEU A 1 91 ? 5.573 -0.600 1.721 1.00 96.19 91 LEU A O 1
ATOM 735 N N . SER A 1 92 ? 7.387 0.688 1.498 1.00 97.56 92 SER A N 1
ATOM 736 C CA . SER A 1 92 ? 7.519 0.923 2.945 1.00 97.56 92 SER A CA 1
ATOM 737 C C . SER A 1 92 ? 6.292 1.623 3.550 1.00 97.56 92 SER A C 1
ATOM 739 O O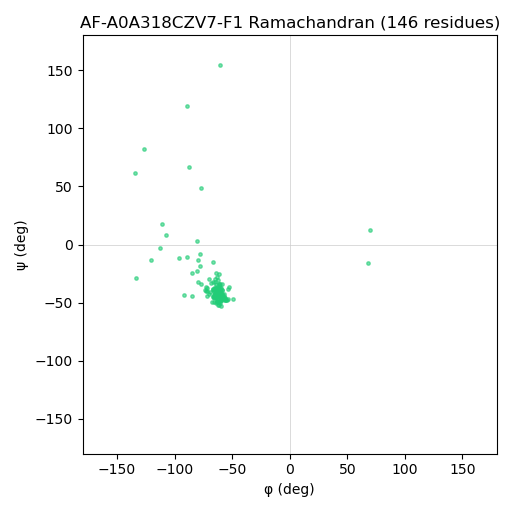 . SER A 1 92 ? 5.922 1.385 4.703 1.00 97.56 92 SER A O 1
ATOM 741 N N . THR A 1 93 ? 5.649 2.512 2.793 1.00 97.25 93 THR A N 1
ATOM 742 C CA . THR A 1 93 ? 4.442 3.216 3.243 1.00 97.25 93 THR A CA 1
ATOM 743 C C . THR A 1 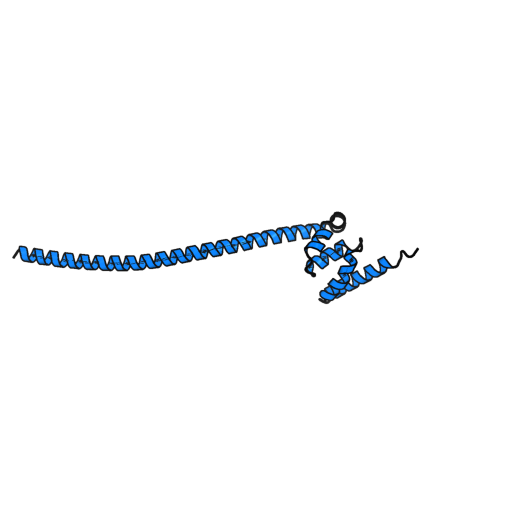93 ? 3.233 2.283 3.282 1.00 97.25 93 THR A C 1
ATOM 745 O O . THR A 1 93 ? 2.455 2.338 4.236 1.00 97.25 93 THR A O 1
ATOM 748 N N . GLU A 1 94 ? 3.091 1.395 2.298 1.00 97.81 94 GLU A N 1
ATOM 749 C CA . GLU A 1 94 ? 2.047 0.366 2.272 1.00 97.81 94 GLU A CA 1
ATOM 750 C C . GLU A 1 94 ? 2.171 -0.593 3.461 1.00 97.81 94 GLU A C 1
ATOM 752 O O . GLU A 1 94 ? 1.178 -0.875 4.137 1.00 97.81 94 GLU A O 1
ATOM 757 N N . GLU A 1 95 ? 3.392 -1.020 3.795 1.00 97.56 95 GLU A N 1
ATOM 758 C CA . GLU A 1 95 ? 3.657 -1.843 4.980 1.00 97.56 95 GLU A CA 1
ATOM 759 C C . GLU A 1 95 ? 3.220 -1.146 6.276 1.00 97.56 95 GLU A C 1
ATOM 761 O O . GLU A 1 95 ? 2.531 -1.742 7.110 1.00 97.56 95 GLU A O 1
ATOM 766 N N . LYS A 1 96 ? 3.558 0.140 6.438 1.00 98.12 96 LYS A N 1
ATOM 767 C CA . LYS A 1 96 ? 3.135 0.940 7.601 1.00 98.12 96 LYS A CA 1
ATOM 768 C C . LYS A 1 96 ? 1.618 1.090 7.678 1.00 98.12 96 LYS A C 1
ATOM 770 O O . LYS A 1 96 ? 1.053 1.046 8.769 1.00 98.12 96 LYS A O 1
ATOM 775 N N . LEU A 1 97 ? 0.941 1.236 6.539 1.00 98.19 97 LEU A N 1
ATOM 776 C CA . LEU A 1 97 ? -0.519 1.321 6.487 1.00 98.19 97 LEU A CA 1
ATOM 777 C C . LEU A 1 97 ? -1.160 0.008 6.958 1.00 98.19 97 LEU A C 1
ATOM 779 O O . LEU A 1 97 ? -2.106 0.032 7.749 1.00 98.19 97 LEU A O 1
ATOM 783 N N . LEU A 1 98 ? -0.624 -1.140 6.533 1.00 97.88 98 LEU A N 1
ATOM 784 C CA . LEU A 1 98 ? -1.089 -2.452 6.993 1.00 97.88 98 LEU A CA 1
ATOM 785 C C . LEU A 1 98 ? -0.908 -2.630 8.507 1.00 97.88 98 LEU A C 1
ATOM 787 O O . LEU A 1 98 ? -1.820 -3.126 9.176 1.00 97.88 98 LEU A O 1
ATOM 791 N N . GLN A 1 99 ? 0.226 -2.186 9.055 1.00 98.12 99 GLN A N 1
ATOM 792 C CA . GLN A 1 99 ? 0.468 -2.190 10.501 1.00 98.12 99 GLN A CA 1
ATOM 793 C C . GLN A 1 99 ? -0.555 -1.319 11.240 1.00 98.12 99 GLN A C 1
ATOM 795 O O . GLN A 1 99 ? -1.224 -1.804 12.153 1.00 98.12 99 GLN A O 1
ATOM 800 N N . LEU A 1 100 ? -0.766 -0.082 10.780 1.00 98.44 100 LEU A N 1
ATOM 801 C CA . LEU A 1 100 ? -1.726 0.842 11.384 1.00 98.44 100 LEU A CA 1
ATOM 802 C C . LEU A 1 100 ? -3.162 0.296 11.337 1.00 98.44 100 LEU A C 1
ATOM 804 O O . LEU A 1 100 ? -3.910 0.408 12.306 1.00 98.44 100 LEU A O 1
ATOM 808 N N . LYS A 1 101 ? -3.551 -0.357 10.236 1.00 98.38 101 LYS A N 1
ATOM 809 C CA . LYS A 1 101 ? -4.860 -1.018 10.113 1.00 98.38 101 LYS A CA 1
ATOM 810 C C . LYS A 1 101 ? -5.032 -2.142 11.141 1.00 98.38 101 LYS A C 1
ATOM 812 O O . LYS A 1 101 ? -6.115 -2.304 11.701 1.00 98.38 101 LYS A O 1
ATOM 817 N N . SER A 1 102 ? -3.977 -2.915 11.398 1.00 98.00 102 SER A N 1
ATOM 818 C CA . SER A 1 102 ? -3.982 -3.965 12.423 1.00 98.00 102 SER A CA 1
ATOM 819 C C . SER A 1 102 ? -4.148 -3.383 13.830 1.00 98.00 102 SER A C 1
ATOM 821 O O . SER A 1 102 ? -4.975 -3.863 14.608 1.00 98.00 102 SER A O 1
ATOM 823 N N . GLU A 1 103 ? -3.417 -2.313 14.147 1.00 98.38 103 GLU A N 1
ATOM 824 C CA . GLU A 1 103 ? -3.526 -1.604 15.428 1.00 98.38 103 GLU A CA 1
ATOM 825 C C . GLU A 1 103 ? -4.914 -0.997 15.635 1.00 98.38 103 GLU A C 1
ATOM 827 O O . GLU A 1 103 ? -5.517 -1.192 16.693 1.00 98.38 103 GLU A O 1
ATOM 832 N N . TYR A 1 104 ? -5.467 -0.358 14.602 1.00 98.44 104 TYR A N 1
ATOM 833 C CA . TYR A 1 104 ? -6.822 0.183 14.625 1.00 98.44 104 TYR A CA 1
ATOM 834 C C . TYR A 1 104 ? -7.861 -0.894 14.966 1.00 98.44 104 TYR A C 1
ATOM 836 O O . TYR A 1 104 ? -8.696 -0.698 15.846 1.00 98.44 104 TYR A O 1
ATOM 844 N N . ASN A 1 105 ? -7.775 -2.074 14.344 1.00 98.12 105 ASN A N 1
ATOM 845 C CA . ASN A 1 105 ? -8.701 -3.175 14.622 1.00 98.12 105 ASN A CA 1
ATOM 846 C C . ASN A 1 105 ? -8.595 -3.690 16.070 1.00 98.12 105 ASN A C 1
ATOM 848 O O . ASN A 1 105 ? -9.612 -4.016 16.692 1.00 98.12 105 ASN A O 1
ATOM 852 N N . LYS A 1 106 ? -7.379 -3.745 16.634 1.00 98.25 106 LYS A N 1
ATOM 853 C CA . LYS A 1 106 ? -7.170 -4.102 18.048 1.00 98.25 106 LYS A CA 1
ATOM 854 C C . LYS A 1 106 ? -7.794 -3.064 18.975 1.00 98.25 106 LYS A C 1
ATOM 856 O O . LYS A 1 106 ? -8.496 -3.429 19.918 1.00 98.25 106 LYS A O 1
ATOM 861 N N . GLN A 1 107 ? -7.577 -1.782 18.690 1.00 98.38 107 GLN A N 1
ATOM 862 C CA . GLN A 1 107 ? -8.144 -0.695 19.480 1.00 98.38 107 GLN A CA 1
ATOM 863 C C . GLN A 1 107 ? -9.673 -0.688 19.403 1.00 98.38 107 GLN A C 1
ATOM 865 O O . GLN A 1 107 ? -10.330 -0.576 20.434 1.00 98.38 107 GLN A O 1
ATOM 870 N N . GLN A 1 108 ? -10.243 -0.904 18.217 1.00 98.44 108 GLN A N 1
ATOM 871 C CA . GLN A 1 108 ? -11.688 -1.010 18.033 1.00 98.44 108 GLN A CA 1
ATOM 872 C C . GLN A 1 108 ? -12.283 -2.169 18.844 1.00 98.44 108 GLN A C 1
ATOM 874 O O . GLN A 1 108 ? -13.334 -2.013 19.463 1.00 98.44 108 GLN A O 1
ATOM 879 N N . SER A 1 109 ? -11.594 -3.312 18.889 1.00 98.00 109 SER A N 1
ATOM 880 C CA . SER A 1 109 ? -12.012 -4.461 19.703 1.00 98.00 109 SER A CA 1
ATOM 881 C C . SER A 1 109 ? -11.967 -4.137 21.199 1.00 98.00 109 SER A C 1
ATOM 883 O O . SER A 1 109 ? -12.911 -4.438 21.922 1.00 98.00 109 SER A O 1
ATOM 885 N N . SER A 1 110 ? -10.915 -3.452 21.658 1.00 98.38 110 SER A N 1
ATOM 886 C CA . SER A 1 110 ? -10.799 -2.990 23.047 1.00 98.38 110 SER A CA 1
ATOM 887 C C . SER A 1 110 ? -11.926 -2.025 23.435 1.00 98.38 110 SER A C 1
ATOM 889 O O . SER A 1 110 ? -12.559 -2.190 24.475 1.00 98.38 110 SER A O 1
ATOM 891 N N . VAL A 1 111 ? -12.248 -1.063 22.563 1.00 98.44 111 VAL A N 1
ATOM 892 C CA . VAL A 1 111 ? -13.364 -0.125 22.771 1.00 98.44 111 VAL A CA 1
ATOM 893 C C . VAL A 1 111 ? -14.700 -0.861 22.877 1.00 98.44 111 VAL A C 1
ATOM 895 O O . VAL A 1 111 ? -15.515 -0.521 23.733 1.00 98.44 111 VAL A O 1
ATOM 898 N N . ASN A 1 112 ? -14.927 -1.878 22.044 1.00 98.19 112 ASN A N 1
ATOM 899 C CA . ASN A 1 112 ? -16.147 -2.681 22.114 1.00 98.19 112 ASN A CA 1
ATOM 900 C C . ASN A 1 112 ? -16.245 -3.442 23.445 1.00 98.19 112 ASN A C 1
ATOM 902 O O . ASN A 1 112 ? -17.287 -3.379 24.091 1.00 98.19 112 ASN A O 1
ATOM 906 N N . ASN A 1 113 ? -15.154 -4.066 23.898 1.00 98.38 113 ASN A N 1
ATOM 907 C CA . ASN A 1 113 ? -15.122 -4.773 25.182 1.00 98.38 113 ASN A CA 1
ATOM 908 C C . ASN A 1 113 ? -15.409 -3.828 26.360 1.00 98.38 113 ASN A C 1
ATOM 910 O O . ASN A 1 113 ? -16.248 -4.130 27.205 1.00 98.38 113 ASN A O 1
ATOM 914 N N . LEU A 1 114 ? -14.772 -2.651 26.391 1.00 98.50 114 LEU A N 1
ATOM 915 C CA . LEU A 1 114 ? -15.012 -1.645 27.434 1.00 98.50 114 LEU A CA 1
ATOM 916 C C . LEU A 1 114 ? -16.462 -1.149 27.433 1.00 98.50 114 LEU A C 1
ATOM 918 O O . LEU A 1 114 ? -17.041 -0.885 28.489 1.00 98.50 114 LEU A O 1
ATOM 922 N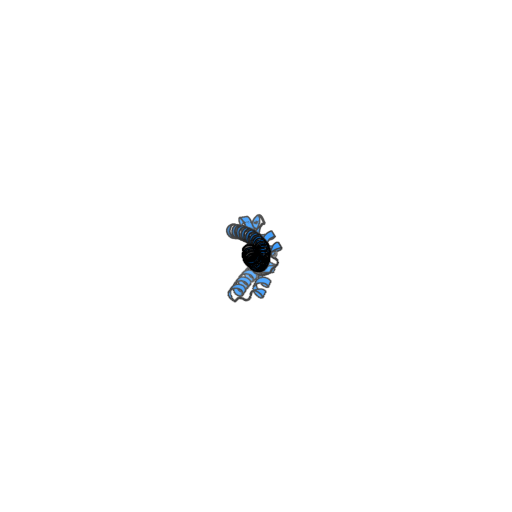 N . ARG A 1 115 ? -17.071 -1.025 26.250 1.00 98.44 115 ARG A N 1
ATOM 923 C CA . ARG A 1 115 ? -18.481 -0.652 26.121 1.00 98.44 115 ARG A CA 1
ATOM 924 C C . ARG A 1 115 ? -19.403 -1.715 26.720 1.00 98.44 115 ARG A C 1
ATOM 926 O O . ARG A 1 115 ? -20.357 -1.351 27.404 1.00 98.44 115 ARG A O 1
ATOM 933 N N . GLU A 1 116 ? -19.130 -2.995 26.481 1.00 98.25 116 GLU A N 1
ATOM 934 C CA . GLU A 1 116 ? -19.889 -4.104 27.075 1.00 98.25 116 GLU A CA 1
ATOM 935 C C . GLU A 1 116 ? -19.725 -4.150 28.600 1.00 98.25 116 GLU A C 1
ATOM 937 O O . GLU A 1 116 ? -20.712 -4.272 29.326 1.00 98.25 116 GLU A O 1
ATOM 942 N N . GLU A 1 117 ? -18.499 -3.974 29.096 1.00 98.50 117 GLU A N 1
ATOM 943 C CA . GLU A 1 117 ? -18.211 -3.924 30.531 1.00 98.50 117 GLU A CA 1
ATOM 944 C C . GLU A 1 117 ? -18.947 -2.763 31.214 1.00 98.50 117 GLU A C 1
ATOM 946 O O . GLU A 1 117 ? -19.613 -2.962 32.229 1.00 98.50 117 GLU A O 1
ATOM 951 N N . THR A 1 118 ? -18.934 -1.575 30.601 1.00 98.38 118 THR A N 1
ATOM 952 C CA . THR A 1 118 ? -19.674 -0.401 31.097 1.00 98.38 118 THR A CA 1
ATOM 953 C C . THR A 1 118 ? -21.174 -0.689 31.197 1.00 98.38 118 THR A C 1
ATOM 955 O O . THR A 1 118 ? -21.800 -0.396 32.213 1.00 98.38 118 THR A O 1
ATOM 958 N N . GLN A 1 119 ? -21.760 -1.322 30.175 1.00 98.31 119 GLN A N 1
ATOM 959 C CA . GLN A 1 119 ? -23.180 -1.687 30.188 1.00 98.31 119 GLN A CA 1
ATOM 960 C C . GLN A 1 119 ? -23.525 -2.710 31.276 1.00 98.31 119 GLN A C 1
ATOM 962 O O . GLN A 1 119 ? -24.632 -2.680 31.817 1.00 98.31 119 GLN A O 1
ATOM 967 N N . ASN A 1 120 ? -22.614 -3.633 31.586 1.00 98.44 120 ASN A N 1
ATOM 968 C CA . ASN A 1 120 ? -22.816 -4.596 32.666 1.00 98.44 120 ASN A CA 1
ATOM 969 C C . ASN A 1 120 ? -22.725 -3.925 34.038 1.00 98.44 120 ASN A C 1
ATOM 971 O O . ASN A 1 120 ? -23.613 -4.133 34.866 1.00 98.44 120 ASN A O 1
ATOM 975 N N . LEU A 1 121 ? -21.730 -3.061 34.247 1.00 98.56 121 LEU A N 1
ATOM 976 C CA . LEU A 1 121 ? -21.585 -2.296 35.487 1.00 98.56 121 LEU A CA 1
ATOM 977 C C . LEU A 1 121 ? -22.794 -1.387 35.749 1.00 98.56 121 LEU A C 1
ATOM 979 O O . LEU A 1 121 ? -23.268 -1.315 36.880 1.00 98.56 121 LEU A O 1
ATOM 983 N N . ASP A 1 122 ? -23.362 -0.759 34.718 1.00 98.44 122 ASP A N 1
ATOM 984 C CA . ASP A 1 122 ? -24.581 0.053 34.853 1.00 98.44 122 ASP A CA 1
ATOM 985 C C . ASP A 1 122 ? -25.792 -0.769 35.332 1.00 98.44 122 ASP A C 1
ATOM 987 O O . ASP A 1 122 ? -26.597 -0.302 36.152 1.00 98.44 122 ASP A O 1
ATOM 991 N N . LYS A 1 123 ? -25.926 -2.015 34.855 1.00 98.25 123 LYS A N 1
ATOM 992 C CA . LYS A 1 123 ? -26.970 -2.941 35.323 1.00 98.25 123 LYS A CA 1
ATOM 993 C C . LYS A 1 123 ? -26.742 -3.343 36.778 1.00 98.25 123 LYS A C 1
ATOM 995 O O . LYS A 1 123 ? -27.695 -3.334 37.559 1.00 98.25 123 LYS A O 1
ATOM 1000 N N . GLU A 1 124 ? -25.506 -3.665 37.154 1.00 98.44 124 GLU A N 1
ATOM 1001 C CA . GLU A 1 124 ? -25.161 -4.009 38.538 1.00 98.44 124 GLU A CA 1
ATOM 1002 C C . GLU A 1 124 ? -25.390 -2.833 39.491 1.00 98.44 124 GLU A C 1
ATOM 1004 O O . GLU A 1 124 ? -26.030 -3.002 40.528 1.00 98.44 124 GLU A O 1
ATOM 1009 N N . LEU A 1 125 ? -24.976 -1.621 39.114 1.00 98.50 125 LEU A N 1
ATOM 1010 C CA . LEU A 1 125 ? -25.233 -0.405 39.888 1.00 98.50 125 LEU A CA 1
ATOM 1011 C C . LEU A 1 125 ? -26.730 -0.156 40.079 1.00 98.50 125 LEU A C 1
ATOM 1013 O O . LEU A 1 125 ? -27.162 0.199 41.177 1.00 98.50 125 LEU A O 1
ATOM 1017 N N . SER A 1 126 ? -27.533 -0.356 39.034 1.00 98.25 126 SER A N 1
ATOM 1018 C CA . SER A 1 126 ? -28.990 -0.205 39.117 1.00 98.25 126 SER A CA 1
ATOM 1019 C C . SER A 1 126 ? -29.610 -1.227 40.072 1.00 98.25 126 SER A C 1
ATOM 1021 O O . SER A 1 126 ? -30.455 -0.870 40.895 1.00 98.25 126 SER A O 1
ATOM 1023 N N . ARG A 1 127 ? -29.149 -2.482 40.018 1.00 98.38 127 ARG A N 1
ATOM 1024 C CA . ARG A 1 127 ? -29.572 -3.538 40.943 1.00 98.38 127 ARG A CA 1
ATOM 1025 C C . ARG A 1 127 ? -29.207 -3.204 42.391 1.00 98.38 127 ARG A C 1
ATOM 1027 O O . ARG A 1 127 ? -30.074 -3.270 43.257 1.00 98.38 127 ARG A O 1
ATOM 1034 N N . LEU A 1 128 ? -27.961 -2.810 42.652 1.00 98.50 128 LEU A N 1
ATOM 1035 C CA . LEU A 1 128 ? -27.494 -2.470 43.999 1.00 98.50 128 LEU A CA 1
ATOM 1036 C C . LEU A 1 128 ? -28.248 -1.269 44.582 1.00 98.50 128 LEU A C 1
ATOM 1038 O O . LEU A 1 128 ? -28.609 -1.281 45.756 1.00 98.50 128 LEU A O 1
ATOM 1042 N N . ARG A 1 129 ? -28.548 -0.250 43.764 1.00 98.38 129 ARG A N 1
ATOM 1043 C CA . ARG A 1 129 ? -29.383 0.890 44.184 1.00 98.38 129 ARG A CA 1
ATOM 1044 C C . ARG A 1 129 ? -30.784 0.448 44.604 1.00 98.38 129 ARG A C 1
ATOM 1046 O O . ARG A 1 129 ? -31.293 0.934 45.610 1.00 98.38 129 ARG A O 1
ATOM 1053 N N . PHE A 1 130 ? -31.388 -0.478 43.861 1.00 98.12 130 PHE A N 1
ATOM 1054 C CA . PHE A 1 130 ? -32.697 -1.030 44.204 1.00 98.12 130 PHE A CA 1
ATOM 1055 C C . PHE A 1 130 ? -32.662 -1.845 45.508 1.00 98.12 130 PHE A C 1
ATOM 1057 O O . PHE A 1 130 ? -33.508 -1.647 46.380 1.00 98.12 130 PHE A O 1
ATOM 1064 N N . GLU A 1 131 ? -31.672 -2.728 45.671 1.00 98.06 131 GLU A N 1
ATOM 1065 C CA . GLU A 1 131 ? -31.497 -3.527 46.895 1.00 98.06 131 GLU A CA 1
ATOM 1066 C C . GLU A 1 131 ? -31.258 -2.636 48.129 1.00 98.06 131 GLU A C 1
ATOM 1068 O O . GLU A 1 131 ? -31.842 -2.870 49.193 1.00 98.06 131 GLU A O 1
ATOM 1073 N N . LEU A 1 132 ? -30.469 -1.564 47.982 1.00 98.06 132 LEU A N 1
ATOM 1074 C CA . LEU A 1 132 ? -30.255 -0.572 49.037 1.00 98.06 132 LEU A CA 1
ATOM 1075 C C . LEU A 1 132 ? -31.564 0.128 49.421 1.00 98.06 132 LEU A C 1
ATOM 1077 O O . LEU A 1 132 ? -31.899 0.183 50.602 1.00 98.06 132 LEU A O 1
ATOM 1081 N N . GLN A 1 133 ? -32.332 0.602 48.434 1.00 97.94 133 GLN A N 1
ATOM 1082 C CA . GLN A 1 133 ? -33.621 1.254 48.672 1.00 97.94 133 GLN A CA 1
ATOM 1083 C C . GLN A 1 133 ? -34.585 0.336 49.438 1.00 97.94 133 GLN A C 1
ATOM 1085 O O . GLN A 1 133 ? -35.221 0.772 50.397 1.00 97.94 133 GLN A O 1
ATOM 1090 N N . LYS A 1 134 ? -34.661 -0.945 49.056 1.00 97.81 134 LYS A N 1
ATOM 1091 C CA . LYS A 1 134 ? -35.478 -1.950 49.753 1.00 97.81 134 LYS A CA 1
ATOM 1092 C C . LYS A 1 134 ? -35.036 -2.159 51.200 1.00 97.81 134 LYS A C 1
ATOM 1094 O O . LYS A 1 134 ? -35.869 -2.249 52.096 1.00 97.81 134 LYS A O 1
ATOM 1099 N N . THR A 1 135 ? -33.730 -2.202 51.437 1.00 97.69 135 THR A N 1
ATOM 1100 C CA . THR A 1 135 ? -33.174 -2.357 52.788 1.00 97.69 135 THR A CA 1
ATOM 1101 C C . THR A 1 135 ? -33.468 -1.133 53.659 1.00 97.69 135 THR A C 1
ATOM 1103 O O . THR A 1 135 ? -33.803 -1.271 54.836 1.00 97.69 135 THR A O 1
ATOM 1106 N N . GLU A 1 136 ? -33.386 0.074 53.093 1.00 97.38 136 GLU A N 1
ATOM 1107 C CA . GLU A 1 136 ? -33.735 1.309 53.798 1.00 97.38 136 GLU A CA 1
ATOM 1108 C C . GLU A 1 136 ? -35.225 1.400 54.145 1.00 97.38 136 GLU A C 1
ATOM 1110 O O . GLU A 1 136 ? -35.554 1.879 55.230 1.00 97.38 136 GLU A O 1
ATOM 1115 N N . GLU A 1 137 ? -36.109 0.936 53.257 1.00 97.00 137 GLU A N 1
ATOM 1116 C CA . GLU A 1 137 ? -37.557 0.838 53.488 1.00 97.00 137 GLU A CA 1
ATOM 1117 C C . GLU A 1 137 ? -37.849 -0.070 54.694 1.00 97.00 137 GLU A C 1
ATOM 1119 O O . GLU A 1 137 ? -38.423 0.391 55.680 1.00 97.00 137 GLU A O 1
ATOM 1124 N N . ILE A 1 138 ? -37.312 -1.297 54.691 1.00 96.81 138 ILE A N 1
ATOM 1125 C CA . ILE A 1 138 ? -37.445 -2.249 55.809 1.00 96.81 138 ILE A CA 1
ATOM 1126 C C . ILE A 1 138 ? -36.911 -1.651 57.118 1.00 96.81 138 ILE A C 1
ATOM 1128 O O . ILE A 1 138 ? -37.524 -1.805 58.177 1.00 96.81 138 ILE A O 1
ATOM 1132 N N . ARG A 1 139 ? -35.765 -0.954 57.076 1.00 96.62 139 ARG A N 1
ATOM 1133 C CA . ARG A 1 139 ? -35.185 -0.307 58.262 1.00 96.62 139 ARG A CA 1
ATOM 1134 C C . ARG A 1 139 ? -36.122 0.754 58.844 1.00 96.62 139 ARG A C 1
ATOM 1136 O O . ARG A 1 139 ? -36.230 0.833 60.064 1.00 96.62 139 ARG A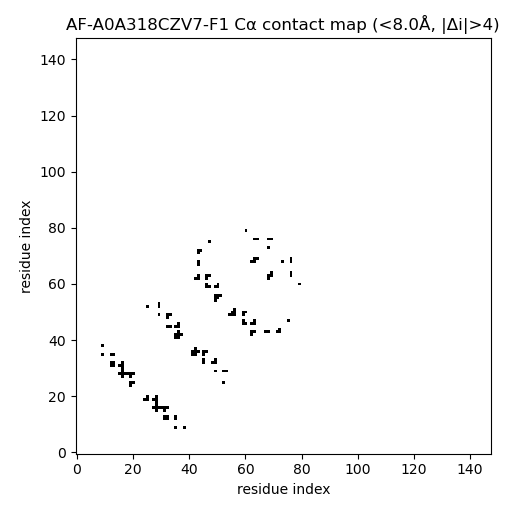 O 1
ATOM 1143 N N . ARG A 1 140 ? -36.756 1.577 57.998 1.00 95.75 140 ARG A N 1
ATOM 1144 C CA . ARG A 1 140 ? -37.701 2.618 58.443 1.00 95.75 140 ARG A CA 1
ATOM 1145 C C . ARG A 1 140 ? -38.925 1.997 59.097 1.00 95.75 140 ARG A C 1
ATOM 1147 O O . ARG A 1 140 ? -39.213 2.350 60.232 1.00 95.75 140 ARG A O 1
ATOM 1154 N N . GLU A 1 141 ? -39.555 1.030 58.433 1.00 94.88 141 GLU A N 1
ATOM 1155 C CA . GLU A 1 141 ? -40.703 0.305 58.989 1.00 94.88 141 GLU A CA 1
ATOM 1156 C C . GLU A 1 141 ? -40.343 -0.319 60.343 1.00 94.88 141 GLU A C 1
ATOM 1158 O O . GLU A 1 141 ? -41.045 -0.128 61.330 1.00 94.88 141 GLU A O 1
ATOM 1163 N N . THR A 1 142 ? -39.199 -1.006 60.430 1.00 94.81 142 THR A N 1
ATOM 1164 C CA . THR A 1 142 ? -38.739 -1.641 61.678 1.00 94.81 142 THR A CA 1
ATOM 1165 C C . THR A 1 142 ? -38.550 -0.632 62.814 1.00 94.81 142 THR A C 1
ATOM 1167 O O . THR A 1 142 ? -38.821 -0.954 63.96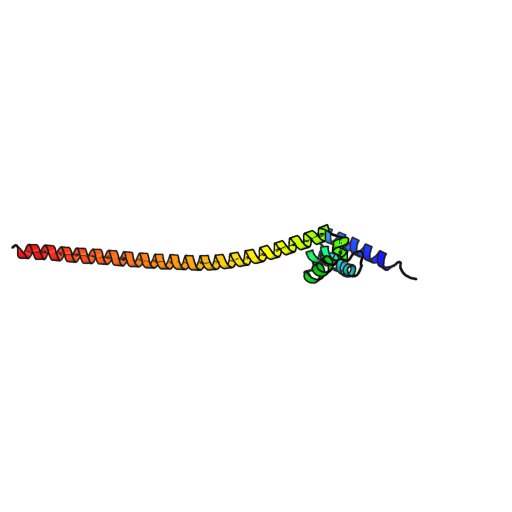9 1.00 94.81 142 THR A O 1
ATOM 1170 N N . GLU A 1 143 ? -38.070 0.574 62.514 1.00 93.75 143 GLU A N 1
ATOM 1171 C CA . GLU A 1 143 ? -37.898 1.624 63.519 1.00 93.75 143 GLU A CA 1
ATOM 1172 C C . GLU A 1 143 ? -39.246 2.203 63.971 1.00 93.75 143 GLU A C 1
ATOM 1174 O O . GLU A 1 143 ? -39.438 2.431 65.162 1.00 93.75 143 GLU A O 1
ATOM 1179 N N . GLU A 1 144 ? -40.210 2.359 63.060 1.00 93.19 144 GLU A N 1
ATOM 1180 C CA . GLU A 1 144 ? -41.581 2.761 63.401 1.00 93.19 144 GLU A CA 1
ATOM 1181 C C . GLU A 1 144 ? -42.250 1.747 64.342 1.00 93.19 144 GLU A C 1
ATOM 1183 O O . GLU A 1 144 ? -42.856 2.143 65.339 1.00 93.19 144 GLU A O 1
ATOM 1188 N N . TRP A 1 145 ? -42.060 0.445 64.098 1.00 89.94 145 TRP A N 1
ATOM 1189 C CA . TRP A 1 145 ? -42.557 -0.629 64.969 1.00 89.94 145 TRP A CA 1
ATOM 1190 C C . TRP A 1 145 ? -41.931 -0.640 66.370 1.00 89.94 145 TRP A C 1
ATOM 1192 O O . TRP A 1 145 ? -42.537 -1.174 67.293 1.00 89.94 145 TRP A O 1
ATOM 1202 N N . ARG A 1 146 ? -40.722 -0.094 66.556 1.00 87.19 146 ARG A N 1
ATOM 1203 C CA . ARG A 1 146 ? -40.050 -0.054 67.872 1.00 87.19 146 ARG A CA 1
ATOM 1204 C C . ARG A 1 146 ? -40.541 1.067 68.781 1.00 87.19 146 ARG A C 1
ATOM 1206 O O . ARG A 1 146 ? -40.299 1.006 69.983 1.00 87.19 146 ARG A O 1
ATOM 1213 N N . ILE A 1 147 ? -41.121 2.114 68.201 1.00 89.94 147 ILE A N 1
ATOM 1214 C CA . ILE A 1 147 ? -41.524 3.333 68.914 1.00 89.94 147 ILE A CA 1
ATOM 1215 C C . ILE A 1 147 ? -43.016 3.278 69.313 1.00 89.94 147 ILE A C 1
ATOM 1217 O O . ILE A 1 147 ? -43.460 4.099 70.118 1.00 89.94 147 ILE A O 1
ATOM 1221 N N . GLN A 1 148 ? -43.777 2.311 68.785 1.00 63.78 148 GLN A N 1
ATOM 1222 C CA . GLN A 1 148 ? -45.157 1.988 69.186 1.00 63.78 148 GLN A CA 1
ATOM 1223 C C . GLN A 1 148 ? -45.202 1.063 70.405 1.00 63.78 148 GLN A C 1
ATOM 1225 O O . GLN A 1 148 ? -46.120 1.265 71.233 1.00 63.78 148 GLN A O 1
#

pLDDT: mean 90.1, std 12.32, range [37.38, 98.56]

Radius of gyration: 38.41 Å; Cα contacts (8 Å, |Δi|>4): 76; chains: 1; bounding box: 80×20×115 Å

Secondary structure (DSSP, 8-state):
---SSHHHHHHHHHHHHHHHHHTT-HHHHHHHHTGGGGSTTTHHHHHHHHHHHSS-HHHHHHHHTSHHHHHH-HHHHHHHHHHHHHHHHHHHHHHHHHHHHHHHHHHHHHHHHHHHHHHHHHHHHHHHHHHHHHHHHHHHHHHHHHH-